Protein AF-A0A7X6TEL9-F1 (afdb_monomer_lite)

Structure (mmCIF, N/CA/C/O backbone):
data_AF-A0A7X6TEL9-F1
#
_entry.id   AF-A0A7X6TEL9-F1
#
loop_
_atom_site.group_PDB
_atom_site.id
_atom_site.type_symbol
_atom_site.label_atom_id
_atom_site.label_alt_id
_atom_site.label_comp_id
_atom_site.label_asym_id
_atom_site.label_entity_id
_atom_site.label_seq_id
_atom_site.pdbx_PDB_ins_code
_atom_site.Cartn_x
_atom_site.Cartn_y
_atom_site.Cartn_z
_atom_site.occupancy
_atom_site.B_iso_or_equiv
_atom_site.auth_seq_id
_atom_site.auth_comp_id
_atom_site.auth_asym_id
_atom_site.auth_atom_id
_atom_site.pdbx_PDB_model_num
ATOM 1 N N . PRO A 1 1 ? -12.616 25.183 10.363 1.00 87.12 1 PRO A N 1
ATOM 2 C CA . PRO A 1 1 ? -11.138 25.106 10.487 1.00 87.12 1 PRO A CA 1
ATOM 3 C C . PRO A 1 1 ? -10.776 23.769 11.141 1.00 87.12 1 PRO A C 1
ATOM 5 O O . PRO A 1 1 ? -11.544 23.318 11.985 1.00 87.12 1 PRO A O 1
ATOM 8 N N . TRP A 1 2 ? -9.673 23.136 10.736 1.00 92.50 2 TRP A N 1
ATOM 9 C CA . TRP A 1 2 ? -9.223 21.861 11.308 1.00 92.50 2 TRP A CA 1
ATOM 10 C C . TRP A 1 2 ? -8.266 22.104 12.477 1.00 92.50 2 TRP A C 1
ATOM 12 O O . TRP A 1 2 ? -7.384 22.956 12.376 1.00 92.50 2 TRP A O 1
ATOM 22 N N . SER A 1 3 ? -8.427 21.339 13.557 1.00 93.94 3 SER A N 1
ATOM 23 C CA . SER A 1 3 ? -7.490 21.310 14.685 1.00 93.94 3 SER A CA 1
ATOM 24 C C . SER A 1 3 ? -6.628 20.058 14.584 1.00 93.94 3 SER A C 1
ATOM 26 O O . SER A 1 3 ? -7.150 18.964 14.384 1.00 93.94 3 SER A O 1
ATOM 28 N N . ARG A 1 4 ? -5.306 20.212 14.707 1.00 93.25 4 ARG A N 1
ATOM 29 C CA . ARG A 1 4 ? -4.375 19.077 14.700 1.00 93.25 4 ARG A CA 1
ATOM 30 C C . ARG A 1 4 ? -4.559 18.249 15.976 1.00 93.25 4 ARG A C 1
ATOM 32 O O . ARG A 1 4 ? -4.792 18.812 17.043 1.00 93.25 4 ARG A O 1
ATOM 39 N N . MET A 1 5 ? -4.412 16.931 15.859 1.00 93.38 5 MET A N 1
ATOM 40 C CA . MET A 1 5 ? -4.342 16.042 17.020 1.00 93.38 5 MET A CA 1
ATOM 41 C C . MET A 1 5 ? -3.169 16.431 17.939 1.00 93.38 5 MET A C 1
ATOM 43 O O . MET A 1 5 ? -2.138 16.894 17.439 1.00 93.38 5 MET A O 1
ATOM 47 N N . PRO A 1 6 ? -3.320 16.280 19.266 1.00 93.38 6 PRO A N 1
ATOM 48 C CA . PRO A 1 6 ? -2.307 16.698 20.225 1.00 93.38 6 PRO A CA 1
ATOM 49 C C . PRO A 1 6 ? -1.014 15.879 20.116 1.00 93.38 6 PRO A C 1
ATOM 51 O O . PRO A 1 6 ? -0.951 14.818 19.485 1.00 93.38 6 PRO A O 1
ATOM 54 N N . GLU A 1 7 ? 0.022 16.389 20.777 1.00 91.25 7 GLU A N 1
ATOM 55 C CA . GLU A 1 7 ? 1.260 15.653 21.029 1.00 91.25 7 GLU A CA 1
ATOM 56 C C . GLU A 1 7 ? 0.960 14.318 21.734 1.00 91.25 7 GLU A C 1
ATOM 58 O O . GLU A 1 7 ? 0.045 14.225 22.553 1.00 91.25 7 GLU A O 1
ATOM 63 N N . GLY A 1 8 ? 1.695 13.267 21.365 1.00 87.62 8 GLY A N 1
ATOM 64 C CA . GLY A 1 8 ? 1.459 11.894 21.828 1.00 87.62 8 GLY A CA 1
ATOM 65 C C . GLY A 1 8 ? 0.518 11.071 20.940 1.00 87.62 8 GLY A C 1
ATOM 66 O O . GLY A 1 8 ? 0.531 9.850 21.041 1.00 87.62 8 GLY A O 1
ATOM 67 N N . ILE A 1 9 ? -0.242 11.711 20.040 1.00 89.69 9 ILE A N 1
ATOM 68 C CA . ILE A 1 9 ? -1.005 11.025 18.975 1.00 89.69 9 ILE A CA 1
ATOM 69 C C . ILE A 1 9 ? -0.367 11.273 17.602 1.00 89.69 9 ILE A C 1
ATOM 71 O O . ILE A 1 9 ? -0.344 10.388 16.754 1.00 89.69 9 ILE A O 1
ATOM 75 N N . ASN A 1 10 ? 0.165 12.477 17.377 1.00 90.56 10 ASN A N 1
ATOM 76 C CA . ASN A 1 10 ? 0.901 12.833 16.166 1.00 90.56 10 ASN A CA 1
ATOM 77 C C . ASN A 1 10 ? 2.391 13.092 16.491 1.00 90.56 10 ASN A C 1
ATOM 79 O O . ASN A 1 10 ? 2.652 13.839 17.438 1.00 90.56 10 ASN A O 1
ATOM 83 N N . PRO A 1 11 ? 3.357 12.586 15.693 1.00 89.75 11 PRO A N 1
ATOM 84 C CA . PRO A 1 11 ? 3.180 11.728 14.513 1.00 89.75 11 PRO A CA 1
ATOM 85 C C . PRO A 1 11 ? 2.657 10.329 14.867 1.00 89.75 11 PRO A C 1
ATOM 87 O O . PRO A 1 11 ? 2.873 9.849 15.977 1.00 89.75 11 PRO A O 1
ATOM 90 N N . LEU A 1 12 ? 1.971 9.686 13.917 1.00 92.94 12 LEU A N 1
ATOM 91 C CA . LEU A 1 12 ? 1.537 8.297 14.080 1.00 92.94 12 LEU A CA 1
ATOM 92 C C . LEU A 1 12 ? 2.772 7.376 14.091 1.00 92.94 12 LEU A C 1
ATOM 94 O O . LEU A 1 12 ? 3.595 7.480 13.179 1.00 92.94 12 LEU A O 1
ATOM 98 N N . PRO A 1 13 ? 2.906 6.449 15.057 1.00 93.12 13 PRO A N 1
ATOM 99 C CA . PRO A 1 13 ? 4.096 5.608 15.211 1.00 93.12 13 PRO A CA 1
ATOM 100 C C . PRO A 1 13 ? 4.132 4.402 14.245 1.00 93.12 13 PRO A C 1
ATOM 102 O O . PRO A 1 13 ? 4.575 3.318 14.625 1.00 93.12 13 PRO A O 1
ATOM 105 N N . ILE A 1 14 ? 3.665 4.572 13.002 1.00 96.38 14 ILE A N 1
ATOM 106 C CA . ILE A 1 14 ? 3.541 3.498 11.994 1.00 96.38 14 ILE A CA 1
ATOM 107 C C . ILE A 1 14 ? 4.917 3.059 11.482 1.00 96.38 14 ILE A C 1
ATOM 109 O O . ILE A 1 14 ? 5.232 1.868 11.480 1.00 96.38 14 ILE A O 1
ATOM 113 N N . VAL A 1 15 ? 5.745 4.026 11.082 1.00 94.69 15 VAL A N 1
ATOM 114 C CA . VAL A 1 15 ? 7.071 3.821 10.481 1.00 94.69 15 VAL A CA 1
ATOM 115 C C . VAL A 1 15 ? 8.161 4.419 11.359 1.00 94.69 15 VAL A C 1
ATOM 117 O O . VAL A 1 15 ? 7.916 5.389 12.075 1.00 94.69 15 VAL A O 1
ATOM 120 N N . ASP A 1 16 ? 9.363 3.847 11.305 1.00 92.12 16 ASP A N 1
ATOM 121 C CA . ASP A 1 16 ? 10.532 4.405 12.004 1.00 92.12 16 ASP A CA 1
ATOM 122 C C . ASP A 1 16 ? 11.277 5.448 11.162 1.00 92.12 16 ASP A C 1
ATOM 124 O O . ASP A 1 16 ? 11.933 6.329 11.715 1.00 92.12 16 ASP A O 1
ATOM 128 N N . GL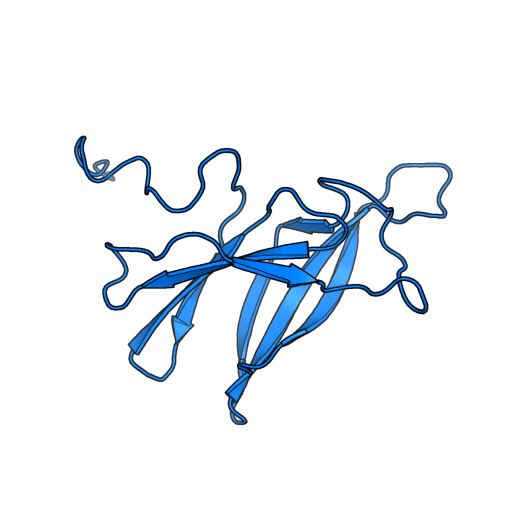U A 1 17 ? 11.167 5.364 9.832 1.00 90.44 17 GLU A N 1
ATOM 129 C CA . GLU A 1 17 ? 11.974 6.175 8.917 1.00 90.44 17 GLU A CA 1
ATOM 130 C C . GLU A 1 17 ? 11.128 6.994 7.937 1.00 90.44 17 GLU A C 1
ATOM 132 O O . GLU A 1 17 ? 11.208 8.223 7.938 1.00 90.44 17 GLU A O 1
ATOM 137 N N . PHE A 1 18 ? 10.311 6.342 7.102 1.00 91.31 18 PHE A N 1
ATOM 138 C CA . PHE A 1 18 ? 9.632 7.023 6.000 1.00 91.31 18 PHE A CA 1
ATOM 139 C C . PHE A 1 18 ? 8.282 6.402 5.644 1.00 91.31 18 PHE A C 1
ATOM 141 O O . PHE A 1 18 ? 8.176 5.199 5.419 1.00 91.31 18 PHE A O 1
ATOM 148 N N . MET A 1 19 ? 7.274 7.268 5.536 1.00 93.06 19 MET A N 1
ATOM 149 C CA . MET A 1 19 ? 6.014 7.007 4.851 1.00 93.06 19 MET A CA 1
ATOM 150 C C . MET A 1 19 ? 5.561 8.285 4.147 1.00 93.06 19 MET A C 1
ATOM 152 O O . MET A 1 19 ? 5.717 9.384 4.687 1.00 93.06 19 MET A O 1
ATOM 156 N N . GLU A 1 20 ? 4.950 8.156 2.976 1.00 93.44 20 GLU A N 1
ATOM 157 C CA . GLU A 1 20 ? 4.385 9.289 2.244 1.00 93.44 20 GLU A CA 1
ATOM 158 C C . GLU A 1 20 ? 3.094 8.886 1.521 1.00 93.44 20 GLU A C 1
ATOM 160 O O . GLU A 1 20 ? 2.849 7.710 1.258 1.00 93.44 20 GLU A O 1
ATOM 165 N N . ASN A 1 21 ? 2.257 9.874 1.193 1.00 95.12 21 ASN A N 1
ATOM 166 C CA . ASN A 1 21 ? 1.060 9.702 0.365 1.00 95.12 21 ASN A CA 1
ATOM 167 C C . ASN A 1 21 ? 0.146 8.548 0.815 1.00 95.12 21 ASN A C 1
ATOM 169 O O . ASN A 1 21 ? -0.288 7.738 -0.002 1.00 95.12 21 ASN A O 1
ATOM 173 N N . ALA A 1 22 ? -0.127 8.461 2.119 1.00 95.56 22 ALA A N 1
ATOM 174 C CA . ALA A 1 22 ? -0.993 7.421 2.653 1.00 95.56 22 ALA A CA 1
ATOM 175 C C . ALA A 1 22 ? -2.425 7.547 2.111 1.00 95.56 22 ALA A C 1
ATOM 177 O O . ALA A 1 22 ? -3.036 8.618 2.161 1.00 95.56 22 ALA A O 1
ATOM 178 N N . VAL A 1 23 ? -2.969 6.422 1.660 1.00 96.69 23 VAL A N 1
ATOM 179 C CA . VAL A 1 23 ? -4.380 6.241 1.329 1.00 96.69 23 VAL A CA 1
ATOM 180 C C . VAL A 1 23 ? -5.009 5.392 2.423 1.00 96.69 23 VAL A C 1
ATOM 182 O O . VAL A 1 23 ? -4.529 4.299 2.718 1.00 96.69 23 VAL A O 1
ATOM 185 N N . ILE A 1 24 ? -6.083 5.901 3.023 1.00 96.81 24 ILE A N 1
ATOM 186 C CA . ILE A 1 24 ? -6.823 5.207 4.077 1.00 96.81 24 ILE A CA 1
ATOM 187 C C . ILE A 1 24 ? -8.124 4.659 3.494 1.00 96.81 24 ILE A C 1
ATOM 189 O O . ILE A 1 24 ? -8.918 5.425 2.949 1.00 96.81 24 ILE A O 1
ATOM 193 N N . THR A 1 25 ? -8.350 3.355 3.641 1.00 95.69 25 THR A N 1
ATOM 194 C CA . THR A 1 25 ? -9.604 2.689 3.263 1.00 95.69 25 THR A CA 1
ATOM 195 C C . THR A 1 25 ? -10.213 2.014 4.481 1.00 95.69 25 THR A C 1
ATOM 197 O O . THR A 1 25 ? -9.516 1.309 5.207 1.00 95.69 25 THR A O 1
ATOM 200 N N . GLN A 1 26 ? -11.509 2.225 4.712 1.00 96.75 26 GLN A N 1
ATOM 201 C CA . GLN A 1 26 ? -12.254 1.423 5.676 1.00 96.75 26 GLN A CA 1
ATOM 202 C C . GLN A 1 26 ? -12.619 0.082 5.029 1.00 96.75 26 GLN A C 1
ATOM 204 O O . GLN A 1 26 ? -13.196 0.058 3.942 1.00 96.75 26 GLN A O 1
ATOM 209 N N . LEU A 1 27 ? -12.256 -1.008 5.693 1.00 96.94 27 LEU A N 1
ATOM 210 C CA . LEU A 1 27 ? -12.524 -2.380 5.285 1.00 96.94 27 LEU A CA 1
ATOM 211 C C . LEU A 1 27 ? -13.971 -2.771 5.611 1.00 96.94 27 LEU A C 1
ATOM 213 O O . LEU A 1 27 ? -14.630 -2.167 6.464 1.00 96.94 27 LEU A O 1
ATOM 217 N N . LYS A 1 28 ? -14.471 -3.815 4.951 1.00 96.12 28 LYS A N 1
ATOM 218 C CA . LYS A 1 28 ? -15.835 -4.342 5.117 1.00 96.12 28 LYS A CA 1
ATOM 219 C C . LYS A 1 28 ? -16.110 -4.870 6.522 1.00 96.12 28 LYS A C 1
ATOM 221 O O . LYS A 1 28 ? -17.261 -4.857 6.955 1.00 96.12 28 LYS A O 1
ATOM 226 N N . ASP A 1 29 ? -15.076 -5.309 7.236 1.00 95.62 29 ASP A N 1
ATOM 227 C CA . ASP A 1 29 ? -15.163 -5.731 8.638 1.00 95.62 29 ASP A CA 1
ATOM 228 C C . ASP A 1 29 ? -15.158 -4.554 9.636 1.00 95.62 29 ASP A C 1
ATOM 230 O O . ASP A 1 29 ? -15.292 -4.761 10.842 1.00 95.62 29 ASP A O 1
ATOM 234 N N . GLY A 1 30 ? -15.053 -3.316 9.139 1.00 97.31 30 GLY A N 1
ATOM 235 C CA . GLY A 1 30 ? -15.078 -2.083 9.921 1.00 97.31 30 GLY A CA 1
ATOM 236 C C . GLY A 1 30 ? -13.702 -1.542 10.309 1.00 97.31 30 GLY A C 1
ATOM 237 O O . GLY A 1 30 ? -13.638 -0.398 10.770 1.00 97.31 30 GLY A O 1
ATOM 238 N N . LYS A 1 31 ? -12.624 -2.308 10.088 1.00 97.88 31 LYS A N 1
ATOM 239 C CA . LYS A 1 31 ? -11.239 -1.875 10.322 1.00 97.88 31 LYS A CA 1
ATOM 240 C C . LYS A 1 31 ? -10.779 -0.883 9.260 1.00 97.88 31 LYS A C 1
ATOM 242 O O . LYS A 1 31 ? -11.499 -0.562 8.319 1.00 97.88 31 LYS A O 1
ATOM 247 N N . TYR A 1 32 ? -9.547 -0.409 9.383 1.00 98.31 32 TYR A N 1
ATOM 248 C CA . TYR A 1 32 ? -8.929 0.518 8.448 1.00 98.31 32 TYR A CA 1
ATOM 249 C C . TYR A 1 32 ? -7.598 -0.027 7.943 1.00 98.31 32 TYR A C 1
ATOM 251 O O . TYR A 1 32 ? -6.774 -0.503 8.721 1.00 98.31 32 TYR A O 1
ATOM 259 N N . LEU A 1 33 ? -7.379 0.106 6.639 1.00 97.88 33 LEU A N 1
ATOM 260 C CA . LEU A 1 33 ? -6.122 -0.158 5.952 1.00 97.88 33 LEU A CA 1
ATOM 261 C C . LEU A 1 33 ? -5.500 1.174 5.532 1.00 97.88 33 LEU A C 1
ATOM 263 O O . LEU A 1 33 ? -6.112 1.947 4.792 1.00 97.88 33 LEU A O 1
ATOM 267 N N . ALA A 1 34 ? -4.274 1.422 5.979 1.00 97.56 34 ALA A N 1
ATOM 268 C CA . ALA A 1 34 ? -3.405 2.452 5.439 1.00 97.56 34 ALA A CA 1
ATOM 269 C C . ALA A 1 34 ? -2.464 1.797 4.437 1.00 97.56 34 ALA A C 1
ATOM 271 O O . ALA A 1 34 ? -1.736 0.878 4.802 1.00 97.56 34 ALA A O 1
ATOM 272 N N . LEU A 1 35 ? -2.459 2.290 3.203 1.00 97.06 35 LEU A N 1
ATOM 273 C CA . LEU A 1 35 ? -1.503 1.910 2.170 1.00 97.06 35 LEU A CA 1
ATOM 274 C C . LEU A 1 35 ? -0.669 3.142 1.810 1.00 97.06 35 LEU A C 1
ATOM 276 O O . LEU A 1 35 ? -1.236 4.204 1.554 1.00 97.06 35 LEU A O 1
ATOM 280 N N . PHE A 1 36 ? 0.656 3.037 1.813 1.00 96.19 36 PHE A N 1
ATOM 281 C CA . PHE A 1 36 ? 1.540 4.193 1.666 1.00 96.19 36 PHE A CA 1
ATOM 282 C C . PHE A 1 36 ? 2.826 3.874 0.909 1.00 96.19 36 PHE A C 1
ATOM 284 O O . PHE A 1 36 ? 3.264 2.732 0.781 1.00 96.19 36 PHE A O 1
ATOM 291 N N . ASP A 1 37 ? 3.427 4.940 0.398 1.00 94.00 37 ASP A N 1
ATOM 292 C CA . ASP A 1 37 ? 4.756 4.938 -0.192 1.00 94.00 37 ASP A CA 1
ATOM 293 C C . ASP A 1 37 ? 5.799 4.678 0.903 1.00 94.00 37 ASP A C 1
ATOM 295 O O . ASP A 1 37 ? 5.807 5.377 1.920 1.00 94.00 37 ASP A O 1
ATOM 299 N N . SER A 1 38 ? 6.642 3.664 0.716 1.00 89.44 38 SER A N 1
ATOM 300 C CA . SER A 1 38 ? 7.618 3.207 1.708 1.00 89.44 38 SER A CA 1
ATOM 301 C C . SER A 1 38 ? 9.007 3.067 1.098 1.00 89.44 38 SER A C 1
ATOM 303 O O . SER A 1 38 ? 9.165 2.919 -0.115 1.00 89.44 38 SER A O 1
ATOM 305 N N . PHE A 1 39 ? 10.032 2.996 1.946 1.00 89.12 39 PHE A N 1
ATOM 306 C CA . PHE A 1 39 ? 11.326 2.495 1.498 1.00 89.12 39 PHE A CA 1
ATOM 307 C C . PHE A 1 39 ? 11.230 1.000 1.201 1.00 89.12 39 PHE A C 1
ATOM 309 O O . PHE A 1 39 ? 10.867 0.215 2.062 1.00 89.12 39 PHE A O 1
ATOM 316 N N . GLY A 1 40 ? 11.558 0.591 -0.015 1.00 86.62 40 GLY A N 1
ATOM 317 C CA . GLY A 1 40 ? 11.561 -0.811 -0.403 1.00 86.62 40 GLY A CA 1
ATOM 318 C C . GLY A 1 40 ? 11.749 -0.949 -1.902 1.00 86.62 40 GLY A C 1
ATOM 319 O O . GLY A 1 40 ? 11.344 -0.078 -2.677 1.00 86.62 40 GLY A O 1
ATOM 320 N N . ASP A 1 41 ? 12.400 -2.029 -2.321 1.00 92.50 41 ASP A N 1
ATOM 321 C CA . ASP A 1 41 ? 12.560 -2.317 -3.740 1.00 92.50 41 ASP A CA 1
ATOM 322 C C . ASP A 1 41 ? 11.227 -2.823 -4.287 1.00 92.50 41 ASP A C 1
ATOM 324 O O . ASP A 1 41 ? 10.850 -3.961 -4.026 1.00 92.50 41 ASP A O 1
ATOM 328 N N . ARG A 1 42 ? 10.510 -1.996 -5.053 1.00 93.31 42 ARG A N 1
ATOM 329 C CA . ARG A 1 42 ? 9.219 -2.367 -5.665 1.00 93.31 42 ARG A CA 1
ATOM 330 C C . ARG A 1 42 ? 8.178 -2.856 -4.644 1.00 93.31 42 ARG A C 1
ATOM 332 O O . ARG A 1 42 ? 7.386 -3.760 -4.931 1.00 93.31 42 ARG A O 1
ATOM 339 N N . GLU A 1 43 ? 8.190 -2.257 -3.461 1.00 94.19 43 GLU A N 1
ATOM 340 C CA . GLU A 1 43 ? 7.308 -2.584 -2.343 1.00 94.19 43 GLU A CA 1
ATOM 341 C C . GLU A 1 43 ? 6.356 -1.433 -2.023 1.00 94.19 43 GLU A C 1
ATOM 343 O O . GLU A 1 43 ? 6.670 -0.268 -2.262 1.00 94.19 43 GLU A O 1
ATOM 348 N N . ILE A 1 44 ? 5.201 -1.776 -1.456 1.00 94.69 44 ILE A N 1
ATOM 349 C CA . ILE A 1 44 ? 4.274 -0.828 -0.837 1.00 94.69 44 ILE A CA 1
ATOM 350 C C . ILE A 1 44 ? 4.183 -1.150 0.654 1.00 94.69 44 ILE A C 1
ATOM 352 O O . ILE A 1 44 ? 4.081 -2.321 1.033 1.00 94.69 44 ILE A O 1
ATOM 356 N N . GLY A 1 45 ? 4.200 -0.112 1.487 1.00 95.44 45 GLY A N 1
ATOM 357 C CA . GLY A 1 45 ? 3.990 -0.224 2.922 1.00 95.44 45 GLY A CA 1
ATOM 358 C C . GLY A 1 45 ? 2.507 -0.212 3.268 1.00 95.44 45 GLY A C 1
ATOM 359 O O . GLY A 1 45 ? 1.713 0.499 2.647 1.00 95.44 45 GLY A O 1
ATOM 360 N N . TYR A 1 46 ? 2.123 -0.991 4.273 1.00 96.88 46 TYR A N 1
ATOM 361 C CA . TYR A 1 46 ? 0.775 -0.973 4.816 1.00 96.88 46 TYR A CA 1
ATOM 362 C C . TYR A 1 46 ? 0.748 -1.084 6.340 1.00 96.88 46 TYR A C 1
ATOM 364 O O . TYR A 1 46 ? 1.693 -1.550 6.979 1.00 96.88 46 TYR A O 1
ATOM 372 N N . SER A 1 47 ? -0.360 -0.637 6.924 1.00 97.88 47 SER A N 1
ATOM 373 C CA . SER A 1 47 ? -0.664 -0.747 8.350 1.00 97.88 47 SER A CA 1
ATOM 374 C C . SER A 1 47 ? -2.172 -0.880 8.553 1.00 97.88 47 SER A C 1
ATOM 376 O O . SER A 1 47 ? -2.956 -0.402 7.730 1.00 97.88 47 SER A O 1
ATOM 378 N N . ILE A 1 48 ? -2.578 -1.539 9.638 1.00 98.00 48 ILE A N 1
ATOM 379 C CA . ILE A 1 48 ? -3.982 -1.785 9.979 1.00 98.00 48 ILE A CA 1
ATOM 380 C C . ILE A 1 48 ? -4.335 -1.062 11.273 1.00 98.00 48 ILE A C 1
ATOM 382 O O . ILE A 1 48 ? -3.519 -0.963 12.192 1.00 98.00 48 ILE A O 1
ATOM 386 N N . SER A 1 49 ? -5.570 -0.583 11.355 1.00 98.25 49 SER A N 1
ATOM 387 C CA . SER A 1 49 ? -6.146 -0.014 12.565 1.00 98.25 49 SER A CA 1
ATOM 388 C C . SER A 1 49 ? -7.556 -0.541 12.797 1.00 98.25 49 SER A C 1
ATOM 390 O O . SER A 1 49 ? -8.350 -0.647 11.869 1.00 98.25 49 SER A O 1
ATOM 392 N N . GLU A 1 50 ? -7.883 -0.844 14.049 1.00 98.38 50 GLU A N 1
ATOM 393 C CA . GLU A 1 50 ? -9.240 -1.233 14.453 1.00 98.38 50 GLU A CA 1
ATOM 394 C C . GLU A 1 50 ? -10.168 -0.010 14.607 1.00 98.38 50 GLU A C 1
ATOM 396 O O . GLU A 1 50 ? -11.386 -0.143 14.544 1.00 98.38 50 GLU A O 1
ATOM 401 N N . ASP A 1 51 ? -9.610 1.189 14.816 1.00 96.81 51 ASP A N 1
ATOM 402 C CA . ASP A 1 51 ? -10.360 2.389 15.223 1.00 96.81 51 ASP A CA 1
ATOM 403 C C . ASP A 1 51 ? -10.032 3.662 14.418 1.00 96.81 51 ASP A C 1
ATOM 405 O O . ASP A 1 51 ? -10.646 4.709 14.631 1.00 96.81 51 ASP A O 1
ATOM 409 N N . GLY A 1 52 ? -9.074 3.592 13.492 1.00 95.12 52 GLY A N 1
ATOM 410 C CA . GLY A 1 52 ? -8.587 4.716 12.689 1.00 95.12 52 GLY A CA 1
ATOM 411 C C . GLY A 1 52 ? -7.635 5.663 13.434 1.00 95.12 52 GLY A C 1
ATOM 412 O O . GLY A 1 52 ? -7.168 6.643 12.848 1.00 95.12 52 GLY A O 1
ATOM 413 N N . LEU A 1 53 ? -7.326 5.388 14.706 1.00 93.50 53 LEU A N 1
ATOM 414 C CA . LEU A 1 53 ? -6.469 6.210 15.569 1.00 93.50 53 LEU A CA 1
ATOM 415 C C . LEU A 1 53 ? -5.178 5.480 15.947 1.00 93.50 53 LEU A C 1
ATOM 417 O O . LEU A 1 53 ? -4.097 6.067 15.891 1.00 93.50 53 LEU A O 1
ATOM 421 N N . ASN A 1 54 ? -5.294 4.206 16.311 1.00 95.38 54 ASN A N 1
ATOM 422 C CA . ASN A 1 54 ? -4.200 3.347 16.736 1.00 95.38 54 ASN A CA 1
ATOM 423 C C . ASN A 1 54 ? -3.835 2.394 15.600 1.00 95.38 54 ASN A C 1
ATOM 425 O O . ASN A 1 54 ? -4.640 1.553 15.200 1.00 95.38 54 ASN A O 1
ATOM 429 N N . TRP A 1 55 ? -2.620 2.530 15.083 1.00 97.38 55 TRP A N 1
ATOM 430 C CA . TRP A 1 55 ? -2.153 1.821 13.897 1.00 97.38 55 TRP A CA 1
ATOM 431 C C . TRP A 1 55 ? -1.054 0.824 14.252 1.00 97.38 55 TRP A C 1
ATOM 433 O O . TRP A 1 55 ? -0.214 1.098 15.114 1.00 97.38 55 TRP A O 1
ATOM 443 N N . SER A 1 56 ? -1.040 -0.327 13.580 1.00 97.75 56 SER A N 1
ATOM 444 C CA . SER A 1 56 ? 0.053 -1.291 13.699 1.00 97.75 56 SER A CA 1
ATOM 445 C C . SER A 1 56 ? 1.360 -0.722 13.137 1.00 97.75 56 SER A C 1
ATOM 447 O O . SER A 1 56 ? 1.362 0.210 12.326 1.00 97.75 56 SER A O 1
ATOM 449 N N . LYS A 1 57 ? 2.491 -1.332 13.510 1.00 97.25 57 LYS A N 1
ATOM 450 C CA . LYS A 1 57 ? 3.749 -1.110 12.787 1.00 97.25 57 LYS A CA 1
ATOM 451 C C . LYS A 1 57 ? 3.595 -1.473 11.311 1.00 97.25 57 LYS A C 1
ATOM 453 O O . LYS A 1 57 ? 2.769 -2.323 10.966 1.00 97.25 57 LYS A O 1
ATOM 458 N N . GLU A 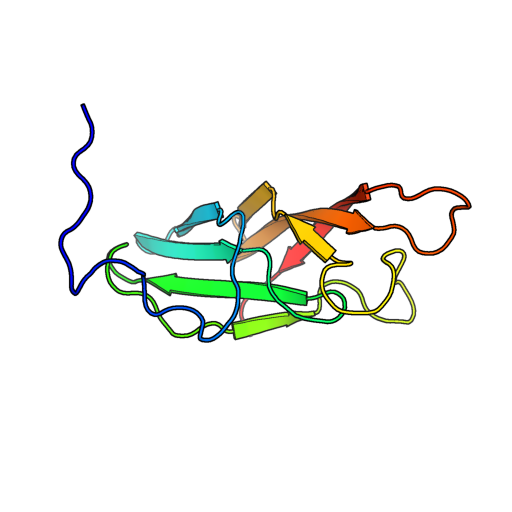1 58 ? 4.379 -0.811 10.464 1.00 96.25 58 GLU A N 1
ATOM 459 C CA . GLU A 1 58 ? 4.376 -1.090 9.033 1.00 96.25 58 GLU A CA 1
ATOM 460 C C . GLU A 1 58 ? 4.734 -2.543 8.719 1.00 96.25 58 GLU A C 1
ATOM 462 O O . GLU A 1 58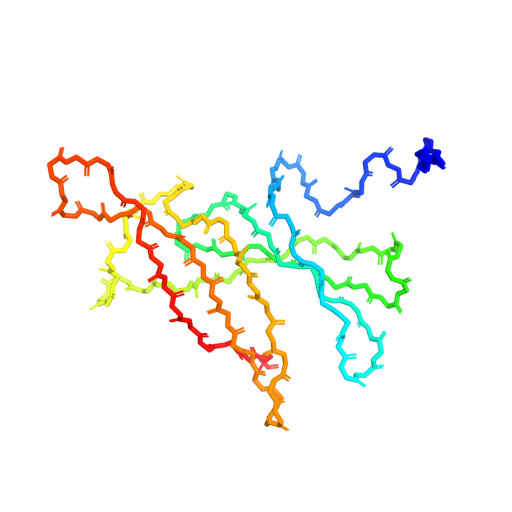 ? 5.567 -3.175 9.369 1.00 96.25 58 GLU A O 1
ATOM 467 N N . SER A 1 59 ? 4.099 -3.051 7.676 1.00 95.69 59 SER A N 1
ATOM 468 C CA . SER A 1 59 ? 4.517 -4.232 6.931 1.00 95.69 59 SER A CA 1
ATOM 469 C C . SER A 1 59 ? 4.664 -3.831 5.466 1.00 95.69 59 SER A C 1
ATOM 471 O O . SER A 1 59 ? 4.089 -2.832 5.037 1.00 95.69 59 SER A O 1
ATOM 473 N N . ARG A 1 60 ? 5.464 -4.565 4.693 1.00 93.81 60 ARG A N 1
ATOM 474 C CA . ARG A 1 60 ? 5.742 -4.236 3.289 1.00 93.81 60 ARG A CA 1
ATOM 475 C C . ARG A 1 60 ? 5.429 -5.425 2.402 1.00 93.81 60 ARG A C 1
ATOM 477 O O . ARG A 1 60 ? 5.671 -6.565 2.787 1.00 93.81 60 ARG A O 1
ATOM 484 N N . ILE A 1 61 ? 4.882 -5.143 1.225 1.00 93.19 61 ILE A N 1
ATOM 485 C CA . ILE A 1 61 ? 4.489 -6.160 0.249 1.00 93.19 61 ILE A CA 1
ATOM 486 C C . ILE A 1 61 ? 5.183 -5.860 -1.073 1.00 93.19 61 ILE A C 1
ATOM 488 O O . ILE A 1 61 ? 5.070 -4.751 -1.599 1.00 93.19 61 ILE A O 1
ATOM 492 N N . LYS A 1 62 ? 5.863 -6.865 -1.632 1.00 93.62 62 LYS A N 1
ATOM 493 C CA . LYS A 1 62 ? 6.446 -6.806 -2.976 1.00 93.62 62 LYS A CA 1
ATOM 494 C C . LYS A 1 62 ? 5.331 -6.809 -4.019 1.00 93.62 62 LYS A C 1
ATOM 496 O O . LYS A 1 62 ? 4.512 -7.723 -4.052 1.00 93.62 62 LYS A O 1
ATOM 501 N N . VAL A 1 63 ? 5.314 -5.804 -4.890 1.00 93.94 63 VAL A N 1
ATOM 502 C CA . VAL A 1 63 ? 4.263 -5.645 -5.910 1.00 93.94 63 VAL A CA 1
ATOM 503 C C . VAL A 1 63 ? 4.733 -6.057 -7.301 1.00 93.94 63 VAL A C 1
ATOM 505 O O . VAL A 1 63 ? 3.932 -6.526 -8.108 1.00 93.94 63 VAL A O 1
ATOM 508 N N . GLN A 1 64 ? 6.025 -5.895 -7.597 1.00 93.12 64 GLN A N 1
ATOM 509 C CA . GLN A 1 64 ? 6.620 -6.352 -8.854 1.00 93.12 64 GLN A CA 1
ATOM 510 C C . GLN A 1 64 ? 7.808 -7.270 -8.588 1.00 93.12 64 GLN A C 1
ATOM 512 O O . GLN A 1 64 ? 8.714 -6.928 -7.830 1.00 93.12 64 GLN A O 1
ATOM 517 N N . PHE A 1 65 ? 7.806 -8.420 -9.255 1.00 92.31 65 PHE A N 1
ATOM 518 C CA . PHE A 1 65 ? 8.843 -9.444 -9.163 1.00 92.31 65 PHE A CA 1
ATOM 519 C C . PHE A 1 65 ? 9.769 -9.363 -10.377 1.00 92.31 65 PHE A C 1
ATOM 521 O O . PHE A 1 65 ? 9.319 -9.009 -11.463 1.00 92.31 65 PHE A O 1
ATOM 528 N N . GLU A 1 66 ? 11.050 -9.696 -10.206 1.00 87.38 66 GLU A N 1
ATOM 529 C CA . GLU A 1 66 ? 12.113 -9.475 -11.206 1.00 87.38 66 GLU A CA 1
ATOM 530 C C . GLU A 1 66 ? 11.762 -9.968 -12.618 1.00 87.38 66 GLU A C 1
ATOM 532 O O . GLU A 1 66 ? 12.022 -9.284 -13.602 1.00 87.38 66 GLU A O 1
ATOM 537 N N . ASN A 1 67 ? 11.114 -11.128 -12.734 1.00 87.06 67 ASN A N 1
ATOM 538 C CA . ASN A 1 67 ? 10.758 -11.727 -14.022 1.00 87.06 67 ASN A CA 1
ATOM 539 C C . ASN A 1 67 ? 9.649 -10.980 -14.791 1.00 87.06 67 ASN A C 1
ATOM 541 O O . ASN A 1 67 ? 9.398 -11.302 -15.953 1.00 87.06 67 ASN A O 1
ATOM 545 N N . GLN A 1 68 ? 8.957 -10.038 -14.148 1.00 86.75 68 GLN A N 1
ATOM 546 C CA . GLN A 1 68 ? 7.812 -9.304 -14.698 1.00 86.75 68 GLN A CA 1
ATOM 547 C C . GLN A 1 68 ? 7.832 -7.809 -14.337 1.00 86.75 68 GLN A C 1
ATOM 549 O O . GLN A 1 68 ? 6.854 -7.098 -14.582 1.00 86.75 68 GLN A O 1
ATOM 554 N N . ALA A 1 69 ? 8.925 -7.320 -13.748 1.00 93.44 69 ALA A N 1
ATOM 555 C CA . ALA A 1 69 ? 9.031 -5.943 -13.305 1.00 93.44 69 ALA A CA 1
ATOM 556 C C . ALA A 1 69 ? 9.282 -5.001 -14.486 1.00 93.44 69 ALA A C 1
ATOM 558 O O . ALA A 1 69 ? 10.152 -5.224 -15.322 1.00 93.44 69 ALA A O 1
ATOM 559 N N . TRP A 1 70 ? 8.526 -3.910 -14.517 1.00 93.69 70 TRP A N 1
ATOM 560 C CA . TRP A 1 70 ? 8.775 -2.759 -15.387 1.00 93.69 70 TRP A CA 1
ATOM 561 C C . TRP A 1 70 ? 9.250 -1.543 -14.584 1.00 93.69 70 TRP A C 1
ATOM 563 O O . TRP A 1 70 ? 9.817 -0.602 -15.148 1.00 93.69 70 TRP A O 1
ATOM 573 N N . ALA A 1 71 ? 8.997 -1.551 -13.273 1.00 94.12 71 ALA A N 1
ATOM 574 C CA . ALA A 1 71 ? 9.513 -0.561 -12.351 1.00 94.12 71 ALA A CA 1
ATOM 575 C C . ALA A 1 71 ? 11.018 -0.759 -12.145 1.00 94.12 71 ALA A C 1
ATOM 577 O O . ALA A 1 71 ? 11.505 -1.887 -11.991 1.00 94.12 71 ALA A O 1
ATOM 578 N N . LYS A 1 72 ? 11.736 0.359 -12.086 1.00 92.88 72 LYS A N 1
ATOM 579 C CA . LYS A 1 72 ? 13.147 0.415 -11.722 1.00 92.88 72 LYS A CA 1
ATOM 580 C C . LYS A 1 72 ? 13.381 -0.218 -10.348 1.00 92.88 72 LYS A C 1
ATOM 582 O O . LYS A 1 72 ? 12.486 -0.250 -9.506 1.00 92.88 72 LYS A O 1
ATOM 587 N N . GLU A 1 73 ? 14.577 -0.743 -10.134 1.00 91.25 73 GLU A N 1
ATOM 588 C CA . GLU A 1 73 ? 14.978 -1.289 -8.835 1.00 91.25 73 GLU A CA 1
ATOM 589 C C . GLU A 1 73 ? 15.285 -0.189 -7.825 1.00 91.25 73 GLU A C 1
ATOM 591 O O . GLU A 1 73 ? 15.645 0.939 -8.176 1.00 91.25 73 GLU A O 1
ATOM 596 N N . GLY A 1 74 ? 15.168 -0.546 -6.553 1.00 87.81 74 GLY A N 1
ATOM 597 C CA . GLY A 1 74 ? 15.594 0.263 -5.426 1.00 87.81 74 GLY A CA 1
ATOM 598 C C . GLY A 1 74 ? 14.486 1.088 -4.784 1.00 87.81 74 GLY A C 1
ATOM 599 O O . GLY A 1 74 ? 13.332 1.129 -5.220 1.00 87.81 74 GLY A O 1
ATOM 600 N N . ASN A 1 75 ? 14.882 1.749 -3.699 1.00 83.50 75 ASN A N 1
ATOM 601 C CA . ASN A 1 75 ? 14.000 2.582 -2.896 1.00 83.50 75 ASN A CA 1
ATOM 602 C C . ASN A 1 75 ? 13.374 3.684 -3.755 1.00 83.50 75 ASN A C 1
ATOM 604 O O . ASN A 1 75 ? 14.061 4.307 -4.563 1.00 83.50 75 ASN A O 1
ATOM 608 N N . HIS A 1 76 ? 12.085 3.953 -3.531 1.00 82.56 76 HIS A N 1
ATOM 609 C CA . HIS A 1 76 ? 11.326 5.020 -4.196 1.00 82.56 76 HIS A CA 1
ATOM 610 C C . HIS A 1 76 ? 11.121 4.831 -5.703 1.00 82.56 76 HIS A C 1
ATOM 612 O O . HIS A 1 76 ? 10.667 5.753 -6.382 1.00 82.56 76 HIS A O 1
ATOM 618 N N . SER A 1 77 ? 11.409 3.650 -6.251 1.00 89.69 77 SER A N 1
ATOM 619 C CA . SER A 1 77 ? 11.031 3.359 -7.631 1.00 89.69 77 SER A CA 1
ATOM 620 C C . SER A 1 77 ? 9.545 3.033 -7.742 1.00 89.69 77 SER A C 1
ATOM 622 O O . SER A 1 77 ? 8.901 3.503 -8.673 1.00 89.69 77 SER A O 1
ATOM 624 N N . LEU A 1 78 ? 8.972 2.301 -6.783 1.00 91.62 78 LEU A N 1
ATOM 625 C CA . LEU A 1 78 ? 7.523 2.153 -6.659 1.00 91.62 78 LEU A CA 1
ATOM 626 C C . LEU A 1 78 ? 6.996 3.226 -5.708 1.00 91.62 78 LEU A C 1
ATOM 628 O O . LEU A 1 78 ? 7.527 3.407 -4.618 1.00 91.62 78 LEU A O 1
ATOM 632 N N . ARG A 1 79 ? 6.018 3.998 -6.180 1.00 89.62 79 ARG A N 1
ATOM 633 C CA . ARG A 1 79 ? 5.569 5.250 -5.572 1.00 89.62 79 ARG A CA 1
ATOM 634 C C . ARG A 1 79 ? 4.056 5.370 -5.545 1.00 89.62 79 ARG A C 1
ATOM 636 O O . ARG A 1 79 ? 3.325 4.701 -6.273 1.00 89.62 79 ARG A O 1
ATOM 643 N N . THR A 1 80 ? 3.622 6.291 -4.699 1.00 93.69 80 THR A N 1
ATOM 644 C CA . THR A 1 80 ? 2.252 6.743 -4.451 1.00 93.69 80 THR A CA 1
ATOM 645 C C . THR A 1 80 ? 1.162 5.722 -4.810 1.00 93.69 80 THR A C 1
ATOM 647 O O . THR A 1 80 ? 0.676 5.711 -5.951 1.00 93.69 80 THR A O 1
ATOM 650 N N . PRO A 1 81 ? 0.735 4.881 -3.850 1.00 95.38 81 PRO A N 1
ATOM 651 C CA . PRO A 1 81 ? -0.543 4.201 -3.989 1.00 95.38 81 PRO A CA 1
ATOM 652 C C . PRO A 1 81 ? -1.657 5.238 -4.193 1.00 95.38 81 PRO A C 1
ATOM 654 O O . PRO A 1 81 ? -1.668 6.304 -3.582 1.00 95.38 81 PRO A O 1
ATOM 657 N N . LEU A 1 82 ? -2.587 4.921 -5.087 1.00 96.38 82 LEU A N 1
ATOM 658 C CA . LEU A 1 82 ? -3.720 5.766 -5.463 1.00 96.38 82 LEU A CA 1
ATOM 659 C C . LEU A 1 82 ? -5.039 5.223 -4.905 1.00 96.38 82 LEU A C 1
ATOM 661 O O . LEU A 1 82 ? -5.969 5.992 -4.675 1.00 96.38 82 LEU A O 1
ATOM 665 N N . CYS A 1 83 ? -5.123 3.910 -4.673 1.00 95.44 83 CYS A N 1
ATOM 666 C CA . CYS A 1 83 ? -6.253 3.271 -4.004 1.00 95.44 83 CYS A CA 1
ATOM 667 C C . CYS A 1 83 ? -5.880 1.892 -3.444 1.00 95.44 83 CYS A C 1
ATOM 669 O O . CYS A 1 83 ? -4.928 1.267 -3.912 1.00 95.44 83 CYS A O 1
ATOM 671 N N . ALA A 1 84 ? -6.693 1.404 -2.507 1.00 95.62 84 ALA A N 1
ATOM 672 C CA . ALA A 1 84 ? -6.748 0.009 -2.080 1.00 95.62 84 ALA A CA 1
ATOM 673 C C . ALA A 1 84 ? -8.222 -0.370 -1.889 1.00 95.62 84 ALA A C 1
ATOM 675 O O . ALA A 1 84 ? -8.807 -0.075 -0.855 1.00 95.62 84 ALA A O 1
ATOM 676 N N . ILE A 1 85 ? -8.852 -0.935 -2.917 1.00 96.62 85 ILE A N 1
ATOM 677 C CA . ILE A 1 85 ? -10.293 -1.218 -2.921 1.00 96.62 85 ILE A CA 1
ATOM 678 C C . ILE A 1 85 ? -10.497 -2.685 -2.566 1.00 96.62 85 ILE A C 1
ATOM 680 O O . ILE A 1 85 ? -10.037 -3.541 -3.312 1.00 96.62 85 ILE A O 1
ATOM 684 N N . GLU A 1 86 ? -11.183 -2.965 -1.459 1.00 97.44 86 GLU A N 1
ATOM 685 C CA . GLU A 1 86 ? -11.562 -4.329 -1.076 1.00 97.44 86 GLU A CA 1
ATOM 686 C C . GLU A 1 86 ? -12.709 -4.850 -1.959 1.00 97.44 86 GLU A C 1
ATOM 688 O O . GLU A 1 86 ? -13.849 -4.375 -1.904 1.00 97.44 86 GLU A O 1
ATOM 693 N N . GLU A 1 87 ? -12.403 -5.859 -2.765 1.00 97.62 87 GLU A N 1
ATOM 694 C CA . GLU A 1 87 ? -13.307 -6.510 -3.707 1.00 97.62 87 GLU A CA 1
ATOM 695 C C . GLU A 1 87 ? -14.235 -7.514 -3.002 1.00 97.62 87 GLU A C 1
ATOM 697 O O . GLU A 1 87 ? -14.079 -7.842 -1.823 1.00 97.62 87 GLU A O 1
ATOM 702 N N . GLU A 1 88 ? -15.285 -7.976 -3.687 1.00 96.44 88 GLU A N 1
ATOM 703 C CA . GLU A 1 88 ? -16.285 -8.905 -3.122 1.00 96.44 88 GLU A CA 1
ATOM 704 C C . GLU A 1 88 ? -15.707 -10.252 -2.671 1.00 96.44 88 GLU A C 1
ATOM 706 O O . GLU A 1 88 ? -16.232 -10.848 -1.733 1.00 96.44 88 GLU A O 1
ATOM 711 N N . ASP A 1 89 ? -14.619 -10.702 -3.292 1.00 95.69 89 ASP A N 1
ATOM 712 C CA . ASP A 1 89 ? -13.939 -11.963 -2.985 1.00 95.69 89 ASP A CA 1
ATOM 713 C C . ASP A 1 89 ? -12.886 -11.848 -1.865 1.00 95.69 89 ASP A C 1
ATOM 715 O O . ASP A 1 89 ? -12.203 -12.826 -1.563 1.00 95.69 89 ASP A O 1
ATOM 719 N N . GLY A 1 90 ? -12.762 -10.673 -1.239 1.00 94.19 90 GLY A N 1
ATOM 720 C CA . GLY A 1 90 ? -11.779 -10.401 -0.188 1.00 94.19 90 GLY A CA 1
ATOM 721 C C . GLY A 1 90 ? -10.379 -10.063 -0.709 1.00 94.19 90 GLY A C 1
ATOM 722 O O . GLY A 1 90 ? -9.462 -9.877 0.093 1.00 94.19 90 GLY A O 1
ATOM 723 N N . THR A 1 91 ? -10.196 -9.970 -2.030 1.00 97.25 91 THR A N 1
ATOM 724 C CA . THR A 1 91 ? -8.976 -9.409 -2.622 1.00 97.25 91 THR A CA 1
ATOM 725 C C . THR A 1 91 ? -9.026 -7.881 -2.641 1.00 97.25 91 THR A C 1
ATOM 727 O O . THR A 1 91 ? -10.045 -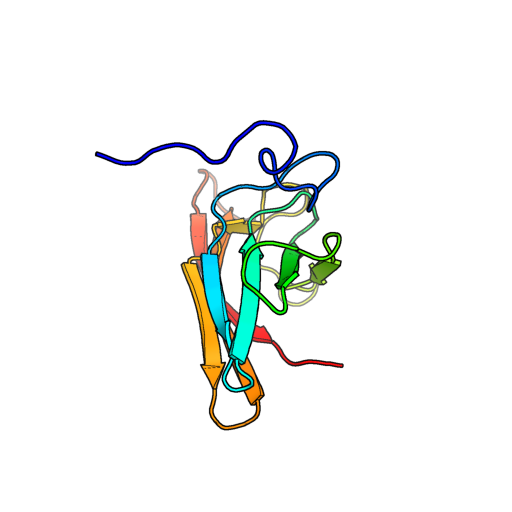7.262 -2.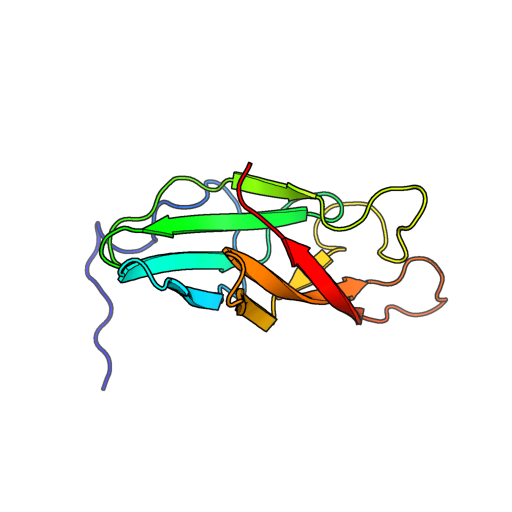342 1.00 97.25 91 THR A O 1
ATOM 730 N N . PHE A 1 92 ? -7.910 -7.252 -2.998 1.00 97.44 92 PHE A N 1
ATOM 731 C CA . PHE A 1 92 ? -7.785 -5.807 -3.101 1.00 97.44 92 PHE A CA 1
ATOM 732 C C . PHE A 1 92 ? -7.319 -5.400 -4.489 1.00 97.44 92 PHE A C 1
ATOM 734 O O . PHE A 1 92 ? -6.248 -5.828 -4.919 1.00 97.44 92 PHE A O 1
ATOM 741 N N . THR A 1 93 ? -8.042 -4.497 -5.152 1.00 97.75 93 THR A N 1
ATOM 742 C CA . THR A 1 93 ? -7.494 -3.754 -6.293 1.00 97.75 93 THR A CA 1
ATOM 743 C C . THR A 1 93 ? -6.656 -2.587 -5.783 1.00 97.75 93 THR A C 1
ATOM 745 O O . THR A 1 93 ? -7.172 -1.651 -5.164 1.00 97.75 93 THR A O 1
ATOM 748 N N . VAL A 1 94 ? -5.366 -2.604 -6.114 1.00 97.25 94 VAL A N 1
ATOM 749 C CA . VAL A 1 94 ? -4.436 -1.510 -5.822 1.00 97.25 94 VAL A CA 1
ATOM 750 C C . VAL A 1 94 ? -3.961 -0.883 -7.122 1.00 97.25 94 VAL A C 1
ATOM 752 O O . VAL A 1 94 ? -3.508 -1.570 -8.040 1.00 97.25 94 VAL A O 1
ATOM 755 N N . ILE A 1 95 ? -4.050 0.442 -7.189 1.00 97.69 95 ILE A N 1
ATOM 756 C CA . ILE A 1 95 ? -3.464 1.252 -8.258 1.00 97.69 95 ILE A CA 1
ATOM 757 C C . ILE A 1 95 ? -2.311 2.039 -7.643 1.00 97.69 95 ILE A C 1
ATOM 759 O O . ILE A 1 95 ? -2.454 2.587 -6.553 1.00 97.69 95 ILE A O 1
ATOM 76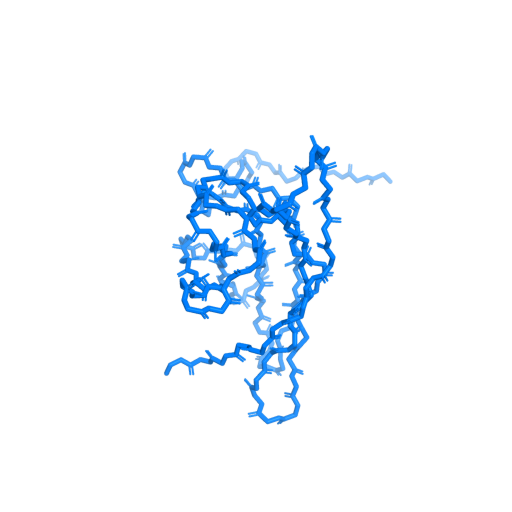3 N N . TYR A 1 96 ? -1.173 2.092 -8.325 1.00 96.25 96 TYR A N 1
ATOM 764 C CA . TYR A 1 96 ? 0.045 2.743 -7.840 1.00 96.25 96 TYR A CA 1
ATOM 765 C C . TYR A 1 96 ? 0.804 3.402 -8.993 1.00 96.25 96 TYR A C 1
ATOM 767 O O . TYR A 1 96 ? 0.491 3.175 -10.164 1.00 96.25 96 TYR A O 1
ATOM 775 N N . THR A 1 97 ? 1.818 4.202 -8.677 1.00 96.25 97 THR A N 1
ATOM 776 C CA . THR A 1 97 ? 2.754 4.743 -9.670 1.00 96.25 97 THR A CA 1
ATOM 777 C C . THR A 1 97 ? 4.129 4.095 -9.529 1.00 96.25 97 THR A C 1
ATOM 779 O O . THR A 1 97 ? 4.494 3.629 -8.459 1.00 96.25 97 THR A O 1
ATOM 782 N N . ALA A 1 98 ? 4.928 4.021 -10.588 1.00 95.31 98 ALA A N 1
ATOM 783 C CA . ALA A 1 98 ? 6.332 3.639 -10.436 1.00 95.31 98 ALA A CA 1
ATOM 784 C C . ALA A 1 98 ? 7.204 4.218 -11.547 1.00 95.31 98 ALA A C 1
ATOM 786 O O . ALA A 1 98 ? 6.743 4.421 -12.672 1.00 95.31 98 ALA A O 1
ATOM 787 N N . LEU A 1 99 ? 8.467 4.476 -11.226 1.00 94.56 99 LEU A N 1
ATOM 788 C CA . LEU A 1 99 ? 9.491 4.891 -12.169 1.00 94.56 99 LEU A CA 1
ATOM 789 C C . LEU A 1 99 ? 9.812 3.730 -13.113 1.00 94.56 99 LEU A C 1
ATOM 791 O O . LEU A 1 99 ? 10.216 2.662 -12.661 1.00 94.56 99 LEU A O 1
ATOM 795 N N . MET A 1 100 ? 9.653 3.936 -14.417 1.00 93.81 100 MET A N 1
ATOM 796 C CA . MET A 1 100 ? 9.999 2.919 -15.414 1.00 93.81 100 MET A CA 1
ATOM 797 C C . MET A 1 100 ? 11.520 2.743 -15.546 1.00 93.81 100 MET A C 1
ATOM 799 O O . MET A 1 100 ? 12.252 3.731 -15.570 1.00 93.81 100 MET A O 1
ATOM 803 N N . ASP A 1 101 ? 11.984 1.497 -15.695 1.00 88.56 101 ASP A N 1
ATOM 804 C CA . ASP A 1 101 ? 13.421 1.176 -15.780 1.00 88.56 101 ASP A CA 1
ATOM 805 C C . ASP A 1 101 ? 14.054 1.478 -17.154 1.00 88.56 101 ASP A C 1
ATOM 807 O O . ASP A 1 101 ? 15.229 1.817 -17.261 1.00 88.56 101 ASP A O 1
ATOM 811 N N . HIS A 1 102 ? 13.277 1.400 -18.236 1.00 79.56 102 HIS A N 1
ATOM 812 C CA . HIS A 1 102 ? 13.812 1.388 -19.607 1.00 79.56 102 HIS A CA 1
ATOM 813 C C . HIS A 1 102 ? 13.494 2.653 -20.412 1.00 79.56 102 HIS A C 1
ATOM 815 O O . HIS A 1 102 ? 13.079 2.569 -21.570 1.00 79.56 102 HIS A O 1
ATOM 821 N N . ARG A 1 103 ? 13.644 3.837 -19.809 1.00 75.00 103 ARG A N 1
ATOM 822 C CA . ARG A 1 103 ? 13.466 5.116 -20.518 1.00 75.00 103 ARG A CA 1
ATOM 823 C C . ARG A 1 103 ? 14.663 6.039 -20.334 1.00 75.00 103 ARG A C 1
ATOM 825 O O . ARG A 1 103 ? 15.264 6.078 -19.267 1.00 75.00 103 ARG A O 1
ATOM 832 N N . GLU A 1 104 ? 14.982 6.787 -21.391 1.00 77.94 104 GLU A N 1
ATOM 833 C CA . GLU A 1 104 ? 16.047 7.803 -21.383 1.00 77.94 104 GLU A CA 1
ATOM 834 C C . GLU A 1 104 ? 15.732 8.949 -20.407 1.00 77.94 104 GLU A C 1
ATOM 836 O O . GLU A 1 104 ? 16.637 9.530 -19.813 1.00 77.94 104 GLU A O 1
ATOM 841 N N . GLU A 1 105 ? 14.443 9.225 -20.190 1.00 86.25 105 GLU A N 1
ATOM 842 C CA . GLU A 1 105 ? 13.940 10.219 -19.244 1.00 86.25 105 GLU A CA 1
ATOM 843 C C . GLU A 1 105 ? 13.101 9.565 -18.141 1.00 86.25 105 GLU A C 1
ATOM 845 O O . GLU A 1 105 ? 12.395 8.575 -18.367 1.00 86.25 105 GLU A O 1
ATOM 850 N N . ALA A 1 106 ? 13.141 10.153 -16.941 1.00 89.19 106 ALA A N 1
ATOM 851 C CA . ALA A 1 106 ? 12.346 9.688 -15.812 1.00 89.19 106 ALA A CA 1
ATOM 852 C C . ALA A 1 106 ? 10.846 9.809 -16.120 1.00 89.19 106 ALA A C 1
ATOM 854 O O . ALA A 1 106 ? 10.321 10.900 -16.334 1.00 89.19 106 ALA A O 1
ATOM 855 N N . PHE A 1 107 ? 10.147 8.677 -16.096 1.00 92.44 107 PHE A N 1
ATOM 856 C CA . PHE A 1 107 ? 8.709 8.611 -16.320 1.00 92.44 107 PHE A CA 1
ATOM 857 C C . PHE A 1 107 ? 8.061 7.699 -15.286 1.00 92.44 107 PHE A C 1
ATOM 859 O O . PHE A 1 107 ? 8.429 6.528 -15.165 1.00 92.44 107 PHE A O 1
ATOM 866 N N . TYR A 1 108 ? 7.074 8.240 -14.575 1.00 93.50 108 TYR A N 1
ATOM 867 C CA . TYR A 1 108 ? 6.274 7.493 -13.616 1.00 93.50 108 TYR A CA 1
ATOM 868 C C . TYR A 1 108 ? 5.000 7.000 -14.301 1.00 93.50 108 TYR A C 1
ATOM 870 O O . TYR A 1 108 ? 4.132 7.796 -14.659 1.00 93.50 108 TYR A O 1
ATOM 878 N N . ALA A 1 109 ? 4.907 5.689 -14.515 1.00 95.06 109 ALA A N 1
ATOM 879 C CA . ALA A 1 109 ? 3.725 5.053 -15.087 1.00 95.06 109 ALA A CA 1
ATOM 880 C C . ALA A 1 109 ? 2.744 4.636 -13.987 1.00 95.06 109 ALA A C 1
ATOM 882 O O . ALA A 1 109 ? 3.132 4.488 -12.830 1.00 95.06 109 ALA A O 1
ATOM 883 N N . VAL A 1 110 ? 1.484 4.408 -14.361 1.00 97.00 110 VAL A N 1
ATOM 884 C CA . VAL A 1 110 ? 0.457 3.855 -13.470 1.00 97.00 110 VAL A CA 1
ATOM 885 C C . VAL A 1 110 ? 0.406 2.338 -13.634 1.00 97.00 110 VAL A C 1
ATOM 887 O O . VAL A 1 110 ? 0.288 1.836 -14.752 1.00 97.00 110 VAL A O 1
ATOM 890 N N . GLY A 1 111 ? 0.474 1.622 -12.517 1.00 95.88 111 GLY A N 1
ATOM 891 C CA . GLY A 1 111 ? 0.294 0.179 -12.428 1.00 95.88 111 GLY A CA 1
ATOM 892 C C . GLY A 1 111 ? -0.989 -0.197 -11.694 1.00 95.88 111 GLY A C 1
ATOM 893 O O . GLY A 1 111 ? -1.533 0.586 -10.916 1.00 95.88 111 GLY A O 1
ATOM 894 N N . LYS A 1 112 ? -1.445 -1.428 -11.928 1.00 96.88 112 LYS A N 1
ATOM 895 C CA . LYS A 1 112 ? -2.495 -2.095 -11.155 1.00 96.88 112 LYS A CA 1
ATOM 896 C C . LYS A 1 112 ? -1.967 -3.447 -10.683 1.00 96.88 112 LYS A C 1
ATOM 898 O O . LYS A 1 112 ? -1.340 -4.157 -11.468 1.00 96.88 112 LYS A O 1
ATOM 903 N N . CYS A 1 113 ? -2.257 -3.816 -9.443 1.00 96.00 113 CYS A N 1
ATOM 904 C CA . CYS A 1 113 ? -2.102 -5.180 -8.948 1.00 96.00 113 CYS A CA 1
ATOM 905 C C . CYS A 1 113 ? -3.339 -5.611 -8.151 1.00 96.00 113 CYS A C 1
ATOM 907 O O . CYS A 1 113 ? -4.207 -4.795 -7.823 1.00 96.00 113 CYS A O 1
ATOM 909 N N . THR A 1 114 ? -3.402 -6.910 -7.872 1.00 96.56 114 THR A N 1
ATOM 910 C CA . THR A 1 114 ? -4.357 -7.501 -6.939 1.00 96.56 114 THR A CA 1
ATOM 911 C C . THR A 1 114 ? -3.579 -8.026 -5.741 1.00 96.56 114 THR A C 1
ATOM 913 O O . THR A 1 114 ? -2.588 -8.730 -5.932 1.00 96.56 114 THR A O 1
ATOM 916 N N . LEU A 1 115 ? -4.010 -7.677 -4.531 1.00 94.56 115 LEU A N 1
ATOM 917 C CA . LEU A 1 115 ? -3.461 -8.199 -3.276 1.00 94.56 115 LEU A CA 1
ATOM 918 C C . LEU A 1 115 ? -4.513 -9.050 -2.558 1.00 94.56 115 LEU A C 1
ATOM 920 O O . LEU A 1 115 ? -5.706 -8.909 -2.811 1.00 94.56 115 LEU A O 1
ATOM 924 N N . ALA A 1 116 ? -4.076 -9.917 -1.655 1.00 94.31 116 ALA A N 1
ATOM 925 C CA . ALA A 1 116 ? -4.939 -10.697 -0.774 1.00 94.31 116 ALA A CA 1
ATOM 926 C C . ALA A 1 116 ? -4.226 -10.904 0.567 1.00 94.31 116 ALA A C 1
ATOM 928 O O . ALA A 1 116 ? -3.001 -10.775 0.638 1.00 94.31 116 ALA A O 1
ATOM 929 N N . TRP A 1 117 ? -4.986 -11.215 1.615 1.00 91.44 117 TRP A N 1
ATOM 930 C CA . TRP A 1 117 ? -4.415 -11.685 2.877 1.00 91.44 117 TRP A CA 1
ATOM 931 C C . TRP A 1 117 ? -3.784 -13.073 2.690 1.00 91.44 117 TRP A C 1
ATOM 933 O O . TRP A 1 117 ? -4.288 -13.865 1.890 1.00 91.44 117 TRP A O 1
ATOM 943 N N . GLU A 1 118 ? -2.693 -13.351 3.411 1.00 80.31 118 GLU A N 1
ATOM 944 C CA . GLU A 1 118 ? -2.118 -14.705 3.513 1.00 80.31 118 GLU A CA 1
ATOM 945 C C . GLU A 1 118 ? -2.973 -15.637 4.382 1.00 80.31 118 GLU A C 1
ATOM 947 O O . GLU A 1 118 ? -3.519 -15.165 5.410 1.00 80.31 118 GLU A O 1
#

Foldseek 3Di:
DDDDDDPPQPPQPQEPPDWDQWDWDQDPVRKIKTWTQDFDWQKIWIWIGNHVRHIHHIDIDRFDDPVGDQFDTGTQQWHHWPDWDQDPVQKTKIKTWGFGDPDPDTDIDIDIDIGHDD

Sequence (118 aa):
PWSRMPEGINPLPIVDEFMENAVITQLKDGKYLALFDSFGDREIGYSISEDGLNWSKESRIKVQFENQAWAKEGNHSLRTPLCAIEEEDGTFTVIYTALMDHREEAFYAVGKCTLAWE

Secondary structure (DSSP, 8-state):
-PPPPPBTTBS-TT-SS-EEEEEEEE-TTS-EEEEEEESSTTEEEEEEESSSSSBPPPEEEE-S-GGG--BPSSTTSEEEEEEEEE-TTS-EEEEEEEEBSS-SS--EEEEEEEE---

Radius of gyration: 15.26 Å; chains: 1; bounding box: 32×40×43 Å

pLDDT: mean 93.4, std 4.4, range [75.0, 98.38]